Protein AF-A0A0R1VXW1-F1 (afdb_monomer)

Secondary structure (DSSP, 8-state):
-HHHHHHHHHHHTT--HHHHHHHTTPPTTHHHHTTTSPPPHHHHHHHHHHTT--HHHHHT-S------------TT---EETTEEPPHHHHHHHHHHHHHT-

Radius of gyration: 20.38 Å; Cα contacts (8 Å, |Δi|>4): 56; chains: 1; bounding box: 42×27×50 Å

Nearest PDB structures (foldseek):
  2awi-assembly1_F  TM=6.374E-01  e=1.628E+00  Enterococcus faecalis
  4ghj-assembly1_A  TM=6.847E-01  e=3.493E+00  Vibrio vulnificus CMCP6
  6dy2-assembly2_C  TM=3.359E-01  e=6.285E+00  Cavia porcellus

InterPro domains:
  IPR001387 Cro/C1-type, helix-turn-helix domain [PF01381] (6-58)
  IPR001387 Cro/C1-type, helix-turn-helix domain [PS50943] (6-58)
  IPR001387 Cro/C1-type, helix-turn-helix domain [SM00530] (5-58)
  IPR001387 Cro/C1-type, helix-turn-helix domain [cd00093] (4-58)
  IPR010982 Lambda repressor-like, DNA-binding domain superfamily [G3DSA:1.10.260.40] (1-62)
  IPR010982 Lambda repressor-like, DNA-binding domain superfamily [SSF47413] (2-63)

Solvent-accessible surface area (backbone atoms only — not comparable to full-atom values): 6404 Å² total; per-residue (Å²): 106,49,56,55,50,52,52,52,53,28,58,75,69,76,44,50,72,68,54,53,25,59,77,67,73,42,62,88,68,50,65,68,44,49,83,82,40,85,75,55,68,72,61,48,46,54,53,17,60,73,70,73,46,54,57,46,60,45,68,66,68,51,67,81,72,66,81,73,78,69,84,67,89,49,94,84,64,84,55,62,57,96,87,39,77,58,50,77,70,56,51,51,52,53,51,50,55,62,59,70,74,106

pLDDT: mean 80.72, std 14.68, range [42.78, 94.25]

Mean predicted aligned error: 13.87 Å

Foldseek 3Di:
DLLVLLVVLCVVVVHDPQVVCVVLVHPPCPSVCCVVDPDDPVSLVSSCVVSVHDSCSSVVNPDPPPPPVPPDPDVPDFDDDPNHGDDPVNVVVVVVVVVVVD

Structure (mmCIF, N/CA/C/O backbone):
data_AF-A0A0R1VXW1-F1
#
_entry.id   AF-A0A0R1VXW1-F1
#
loop_
_atom_site.group_PDB
_atom_site.id
_atom_site.type_symbol
_atom_site.label_atom_id
_atom_site.label_alt_id
_atom_site.label_comp_id
_atom_site.label_asym_id
_atom_site.label_entity_id
_atom_site.label_seq_id
_atom_site.pdbx_PDB_ins_code
_atom_site.Cartn_x
_atom_site.Cartn_y
_atom_site.Cartn_z
_atom_site.occupancy
_atom_site.B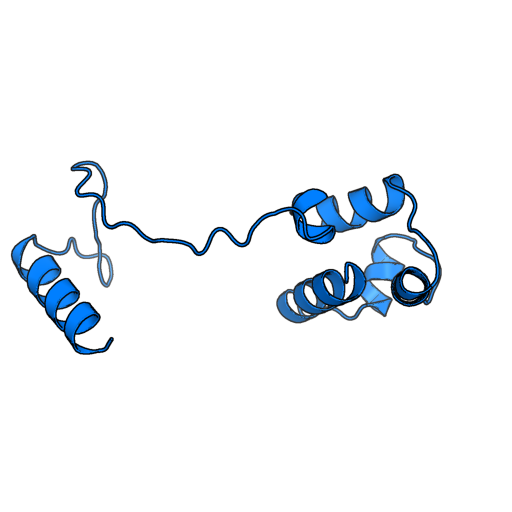_iso_or_equiv
_atom_site.auth_seq_id
_atom_site.auth_comp_id
_atom_site.auth_asym_id
_atom_site.auth_atom_id
_atom_site.pdbx_PDB_model_num
ATOM 1 N N . MET A 1 1 ? 2.400 9.329 -3.664 1.00 78.12 1 MET A N 1
ATOM 2 C CA . MET A 1 1 ? 2.374 8.832 -5.063 1.00 78.12 1 MET A CA 1
ATOM 3 C C . MET A 1 1 ? 2.098 7.327 -5.064 1.00 78.12 1 MET A C 1
ATOM 5 O O . MET A 1 1 ? 2.185 6.718 -4.004 1.00 78.12 1 MET A O 1
ATOM 9 N N . ILE A 1 2 ? 1.762 6.712 -6.210 1.00 88.69 2 ILE A N 1
ATOM 10 C CA . ILE A 1 2 ? 1.511 5.253 -6.297 1.00 88.69 2 ILE A CA 1
ATOM 11 C C . ILE A 1 2 ? 2.698 4.432 -5.762 1.00 88.69 2 ILE A C 1
ATOM 13 O O . ILE A 1 2 ? 2.513 3.467 -5.028 1.00 88.69 2 ILE A O 1
ATOM 17 N N . VAL A 1 3 ? 3.922 4.881 -6.055 1.00 91.00 3 VAL A N 1
ATOM 18 C CA . VAL A 1 3 ? 5.170 4.248 -5.608 1.00 91.00 3 VAL A CA 1
ATOM 19 C C . VAL A 1 3 ? 5.276 4.209 -4.083 1.00 91.00 3 VAL A C 1
ATOM 21 O O . VAL A 1 3 ? 5.718 3.204 -3.533 1.00 91.00 3 VAL A O 1
ATOM 24 N N . ASP A 1 4 ? 4.840 5.261 -3.389 1.00 90.19 4 ASP A N 1
ATOM 25 C CA . ASP A 1 4 ? 4.886 5.308 -1.923 1.00 90.19 4 ASP A CA 1
ATOM 26 C C . ASP A 1 4 ? 3.940 4.274 -1.307 1.00 90.19 4 ASP A C 1
ATOM 28 O O . ASP A 1 4 ? 4.340 3.539 -0.410 1.00 90.19 4 ASP A O 1
ATOM 32 N N . ARG A 1 5 ? 2.724 4.128 -1.854 1.00 90.81 5 ARG A N 1
ATOM 33 C CA . ARG A 1 5 ? 1.759 3.116 -1.388 1.00 90.81 5 ARG A CA 1
ATOM 34 C C . ARG A 1 5 ? 2.276 1.696 -1.599 1.00 90.81 5 ARG A C 1
ATOM 36 O O . ARG A 1 5 ? 2.139 0.852 -0.720 1.00 90.81 5 ARG A O 1
ATOM 43 N N . ILE A 1 6 ? 2.924 1.442 -2.735 1.00 92.25 6 ILE A N 1
ATOM 44 C CA . ILE A 1 6 ? 3.543 0.141 -3.013 1.00 92.25 6 ILE A CA 1
ATOM 45 C C . ILE A 1 6 ? 4.684 -0.139 -2.024 1.00 92.25 6 ILE A C 1
ATOM 47 O O . ILE A 1 6 ? 4.787 -1.251 -1.514 1.00 92.25 6 ILE A O 1
ATOM 51 N N . LYS A 1 7 ? 5.507 0.865 -1.690 1.00 92.19 7 LYS A N 1
ATOM 52 C CA . LYS A 1 7 ? 6.557 0.733 -0.663 1.00 92.19 7 LYS A CA 1
ATOM 53 C C . LYS A 1 7 ? 5.991 0.426 0.716 1.00 92.19 7 LYS A C 1
ATOM 55 O O . LYS A 1 7 ? 6.548 -0.410 1.422 1.00 92.19 7 LYS A O 1
ATOM 60 N N . GLU A 1 8 ? 4.896 1.072 1.102 1.00 92.44 8 GLU A N 1
ATOM 61 C CA . GLU A 1 8 ? 4.227 0.780 2.369 1.00 92.44 8 GLU A CA 1
ATOM 62 C C . GLU A 1 8 ? 3.668 -0.644 2.409 1.00 92.44 8 GLU A C 1
ATOM 64 O O . GLU A 1 8 ? 3.858 -1.341 3.405 1.00 92.44 8 GLU A O 1
ATOM 69 N N . LEU A 1 9 ? 3.022 -1.098 1.331 1.00 92.44 9 LEU A N 1
ATOM 70 C CA . LEU A 1 9 ? 2.516 -2.468 1.218 1.00 92.44 9 LEU A CA 1
ATOM 71 C C . LEU A 1 9 ? 3.649 -3.497 1.264 1.00 92.44 9 LEU A C 1
ATOM 73 O O . LEU A 1 9 ? 3.558 -4.461 2.021 1.00 92.44 9 LEU A O 1
ATOM 77 N N . ALA A 1 10 ? 4.741 -3.263 0.537 1.00 92.94 10 ALA A N 1
ATOM 78 C CA . ALA A 1 10 ? 5.917 -4.128 0.563 1.00 92.94 10 ALA A CA 1
ATOM 79 C C . ALA A 1 10 ? 6.516 -4.217 1.978 1.00 92.94 10 ALA A C 1
ATOM 81 O O . ALA A 1 10 ? 6.744 -5.311 2.491 1.00 92.94 10 ALA A O 1
ATOM 82 N N . LYS A 1 11 ? 6.657 -3.073 2.667 1.00 93.06 11 LYS A N 1
ATOM 83 C CA . LYS A 1 11 ? 7.143 -3.019 4.054 1.00 93.06 11 LYS A CA 1
ATOM 84 C C . LYS A 1 11 ? 6.231 -3.778 5.022 1.00 93.06 11 LYS A C 1
ATOM 86 O O . LYS A 1 11 ? 6.740 -4.479 5.890 1.00 93.06 11 LYS A O 1
ATOM 91 N N . LYS A 1 12 ? 4.906 -3.659 4.876 1.00 91.81 12 LYS A N 1
ATOM 92 C CA . LYS A 1 12 ? 3.922 -4.392 5.696 1.00 91.81 12 LYS A CA 1
ATOM 93 C C . LYS A 1 12 ? 3.981 -5.905 5.484 1.00 91.81 12 LYS A C 1
ATOM 95 O O . LYS A 1 12 ? 3.726 -6.645 6.422 1.00 91.81 12 LYS A O 1
ATOM 100 N N . ASN A 1 13 ? 4.326 -6.345 4.277 1.00 90.19 13 ASN A N 1
ATOM 101 C CA . ASN A 1 13 ? 4.451 -7.760 3.924 1.00 90.19 13 ASN A CA 1
ATOM 102 C C . ASN A 1 13 ? 5.886 -8.294 4.076 1.00 90.19 13 ASN A C 1
ATOM 104 O O . ASN A 1 13 ? 6.159 -9.416 3.673 1.00 90.19 13 ASN A O 1
ATOM 108 N N . HIS A 1 14 ? 6.807 -7.510 4.652 1.00 93.75 14 HIS A N 1
ATOM 109 C CA . HIS A 1 14 ? 8.215 -7.882 4.839 1.00 93.75 14 HIS A CA 1
ATOM 110 C C . HIS A 1 14 ? 8.955 -8.281 3.551 1.00 93.75 14 HIS A C 1
ATOM 112 O O . HIS A 1 14 ? 9.936 -9.021 3.602 1.00 93.75 14 HIS A O 1
ATOM 118 N N . ILE A 1 15 ? 8.532 -7.741 2.406 1.00 94.25 15 ILE A N 1
ATOM 119 C CA . ILE A 1 15 ? 9.188 -7.952 1.115 1.00 94.25 15 ILE A CA 1
ATOM 120 C C . ILE A 1 15 ? 9.850 -6.669 0.621 1.00 94.25 15 ILE A C 1
ATOM 122 O O . ILE A 1 15 ? 9.447 -5.546 0.934 1.00 94.25 15 ILE A O 1
ATOM 126 N N . THR A 1 16 ? 10.884 -6.834 -0.191 1.00 93.62 16 THR A N 1
ATOM 127 C CA . THR A 1 16 ? 11.528 -5.727 -0.894 1.00 93.62 16 THR A CA 1
ATOM 128 C C . THR A 1 16 ? 10.807 -5.424 -2.205 1.00 93.62 16 THR A C 1
ATOM 130 O O . THR A 1 16 ? 10.177 -6.288 -2.811 1.00 93.62 16 THR A O 1
ATOM 133 N N . ILE A 1 17 ? 10.952 -4.192 -2.701 1.00 92.75 17 ILE A N 1
ATOM 134 C CA . ILE A 1 17 ? 10.448 -3.816 -4.033 1.00 92.75 17 ILE A CA 1
ATOM 135 C C . ILE A 1 17 ? 11.065 -4.693 -5.128 1.00 92.75 17 ILE A C 1
ATOM 137 O O . ILE A 1 17 ? 10.383 -5.057 -6.075 1.00 92.75 17 ILE A O 1
ATOM 141 N N . TYR A 1 18 ? 12.334 -5.068 -4.976 1.00 92.31 18 TYR A N 1
ATOM 142 C CA . TYR A 1 18 ? 13.017 -5.945 -5.922 1.00 92.31 18 TYR A CA 1
ATOM 143 C C . TYR A 1 18 ? 12.400 -7.352 -5.960 1.00 92.31 18 TYR A C 1
ATOM 145 O O . TYR A 1 18 ? 12.178 -7.893 -7.039 1.00 92.31 18 TYR A O 1
ATOM 153 N N . GLN A 1 19 ? 12.075 -7.922 -4.794 1.00 92.06 19 GLN A N 1
ATOM 154 C CA . GLN A 1 19 ? 11.369 -9.206 -4.708 1.00 92.06 19 GLN A CA 1
ATOM 155 C C . GLN A 1 19 ? 9.980 -9.119 -5.339 1.00 92.06 19 GLN A C 1
ATOM 157 O O . GLN A 1 19 ? 9.646 -9.961 -6.161 1.00 92.06 19 GLN A O 1
ATOM 162 N N . LEU A 1 20 ? 9.222 -8.059 -5.043 1.00 94.06 20 LEU A N 1
ATOM 163 C CA . LEU A 1 20 ? 7.920 -7.815 -5.666 1.00 94.06 20 LEU A CA 1
ATOM 164 C C . LEU A 1 20 ? 8.020 -7.749 -7.200 1.00 94.06 20 LEU A C 1
ATOM 166 O O . LEU A 1 20 ? 7.207 -8.342 -7.904 1.00 94.06 20 LEU A O 1
ATOM 170 N N . GLU A 1 21 ? 9.018 -7.038 -7.735 1.00 93.00 21 GLU A N 1
ATOM 171 C CA . GLU A 1 21 ? 9.250 -6.975 -9.182 1.00 93.00 21 GLU A CA 1
ATOM 172 C C . GLU A 1 21 ? 9.577 -8.357 -9.758 1.00 93.00 21 GLU A C 1
ATOM 174 O O . GLU A 1 21 ? 9.015 -8.733 -10.785 1.00 93.00 21 GLU A O 1
ATOM 179 N N . SER A 1 22 ? 10.424 -9.127 -9.074 1.00 92.44 22 SER A N 1
ATOM 180 C CA . SER A 1 22 ? 10.793 -10.482 -9.486 1.00 92.44 22 SER A CA 1
ATOM 181 C C . SER A 1 22 ? 9.597 -11.438 -9.482 1.00 92.44 22 SER A C 1
ATOM 183 O O . SER A 1 22 ? 9.401 -12.170 -10.448 1.00 92.44 22 SER A O 1
ATOM 185 N N . GLU A 1 23 ? 8.777 -11.423 -8.431 1.00 91.31 23 GLU A N 1
ATOM 186 C CA . GLU A 1 23 ? 7.603 -12.297 -8.306 1.00 91.31 23 GLU A CA 1
ATOM 187 C C . GLU A 1 23 ? 6.526 -11.967 -9.347 1.00 91.31 23 GLU A C 1
ATOM 189 O O . GLU A 1 23 ? 5.873 -12.859 -9.888 1.00 91.31 23 GLU A O 1
ATOM 194 N N . LEU A 1 24 ? 6.385 -10.689 -9.704 1.00 92.31 24 LEU A N 1
ATOM 195 C CA . LEU A 1 24 ? 5.414 -10.231 -10.699 1.00 92.31 24 LEU A CA 1
ATOM 196 C C . LEU A 1 24 ? 5.935 -10.255 -12.142 1.00 92.31 24 LEU A C 1
ATOM 198 O O . LEU A 1 24 ? 5.218 -9.824 -13.056 1.00 92.31 24 LEU A O 1
ATOM 202 N N . ASN A 1 25 ? 7.157 -10.759 -12.364 1.00 91.62 25 ASN A N 1
ATOM 203 C CA . ASN A 1 25 ? 7.861 -10.704 -13.649 1.00 91.62 25 ASN A CA 1
ATOM 204 C C . ASN A 1 25 ? 7.866 -9.284 -14.248 1.00 91.62 25 ASN A C 1
ATOM 206 O O . ASN A 1 25 ? 7.643 -9.069 -15.444 1.00 91.62 25 ASN A O 1
ATOM 210 N N . LEU A 1 26 ? 8.071 -8.286 -13.391 1.00 88.75 26 LEU A N 1
ATOM 211 C CA . LEU A 1 26 ? 8.297 -6.905 -13.782 1.00 88.75 26 LEU A CA 1
ATOM 212 C C . LEU A 1 26 ? 9.800 -6.696 -13.973 1.00 88.75 26 LEU A C 1
ATOM 214 O O . LEU A 1 26 ? 10.622 -7.238 -13.239 1.00 88.75 26 LEU A O 1
ATOM 218 N N . GLY A 1 27 ? 10.171 -5.887 -14.967 1.00 87.50 27 GLY A N 1
ATOM 219 C CA . GLY A 1 27 ? 11.573 -5.526 -15.161 1.00 87.50 27 GLY A CA 1
ATOM 220 C C . GLY A 1 27 ? 12.131 -4.824 -13.922 1.00 87.50 27 GLY A C 1
ATOM 221 O O . GLY A 1 27 ? 11.407 -4.093 -13.241 1.00 87.50 27 GLY A O 1
ATOM 222 N N . HIS A 1 28 ? 13.418 -5.003 -13.648 1.00 87.06 28 HIS A N 1
ATOM 223 C CA . HIS A 1 28 ? 14.065 -4.344 -12.518 1.00 87.06 28 HIS A CA 1
ATOM 224 C C . HIS A 1 28 ? 13.879 -2.825 -12.568 1.00 87.06 28 HIS A C 1
ATOM 226 O O . HIS A 1 28 ? 14.003 -2.200 -13.626 1.00 87.06 28 HIS A O 1
ATOM 232 N N . ASN A 1 29 ? 13.611 -2.224 -11.410 1.00 88.12 29 ASN A N 1
ATOM 233 C CA . ASN A 1 29 ? 13.431 -0.784 -11.244 1.00 88.12 29 ASN A CA 1
ATOM 234 C C . ASN A 1 29 ? 12.202 -0.216 -11.989 1.00 88.12 29 ASN A C 1
ATOM 236 O O . ASN A 1 29 ? 12.101 0.999 -12.189 1.00 88.12 29 ASN A O 1
ATOM 240 N N . THR A 1 30 ? 11.262 -1.066 -12.419 1.00 90.31 30 THR A N 1
ATOM 241 C CA . THR A 1 30 ? 10.014 -0.647 -13.074 1.00 90.31 30 THR A CA 1
ATOM 242 C C . THR A 1 30 ? 9.176 0.222 -12.143 1.00 90.31 30 THR A C 1
ATOM 244 O O . THR A 1 30 ? 8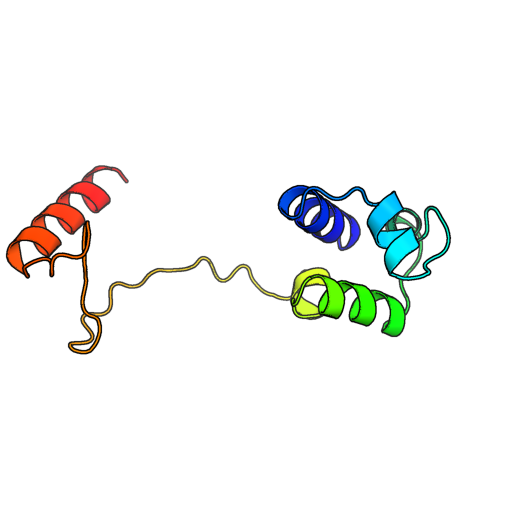.696 1.273 -12.563 1.00 90.31 30 THR A O 1
ATOM 247 N N . ILE A 1 31 ? 9.035 -0.168 -10.876 1.00 90.88 31 ILE A N 1
ATOM 248 C CA . ILE A 1 31 ? 8.175 0.528 -9.912 1.00 90.88 31 ILE A CA 1
ATOM 249 C C . ILE A 1 31 ? 8.733 1.924 -9.607 1.00 90.88 31 ILE A C 1
ATOM 251 O O . ILE A 1 31 ? 7.988 2.900 -9.582 1.00 90.88 31 ILE A O 1
ATOM 255 N N . TYR A 1 32 ? 10.051 2.070 -9.459 1.00 90.62 32 TYR A N 1
ATOM 256 C CA . TYR A 1 32 ? 10.679 3.380 -9.244 1.00 90.62 32 TYR A CA 1
ATOM 257 C C . TYR A 1 32 ? 10.563 4.310 -10.456 1.00 90.62 32 TYR A C 1
ATOM 259 O O . TYR A 1 32 ? 10.453 5.528 -10.292 1.00 90.62 32 TYR A O 1
ATOM 267 N N . GLN A 1 33 ? 10.543 3.760 -11.676 1.00 90.25 33 GLN A N 1
ATOM 268 C CA . GLN A 1 33 ? 10.306 4.553 -12.883 1.00 90.25 33 GLN A CA 1
ATOM 269 C C . GLN A 1 33 ? 8.904 5.165 -12.915 1.00 90.25 33 GLN A C 1
ATOM 271 O O . GLN A 1 33 ? 8.712 6.164 -13.610 1.00 90.25 33 GLN A O 1
ATOM 276 N N . TRP A 1 34 ? 7.948 4.647 -12.139 1.00 90.75 34 TRP A N 1
ATOM 277 C CA . TRP A 1 34 ? 6.586 5.184 -12.101 1.00 90.75 34 TRP A CA 1
ATOM 278 C C . TRP A 1 34 ? 6.469 6.560 -11.436 1.00 90.75 34 TRP A C 1
ATOM 280 O O . TRP A 1 34 ? 5.439 7.215 -11.551 1.00 90.75 34 TRP A O 1
ATOM 290 N N . ASN A 1 35 ? 7.544 7.046 -10.807 1.00 84.94 35 ASN A N 1
ATOM 291 C CA . ASN A 1 35 ? 7.648 8.448 -10.392 1.00 84.94 35 ASN A CA 1
ATOM 292 C C . ASN A 1 35 ? 7.863 9.408 -11.573 1.00 84.94 35 ASN A C 1
ATOM 294 O O . ASN A 1 35 ? 7.594 10.598 -11.448 1.00 84.94 35 ASN A O 1
ATOM 298 N N . LYS A 1 36 ? 8.384 8.910 -12.701 1.00 85.88 36 LYS A N 1
ATOM 299 C CA . LYS A 1 36 ? 8.698 9.705 -13.902 1.00 85.88 36 LYS A CA 1
ATOM 300 C C . LYS A 1 36 ? 7.844 9.328 -15.111 1.00 85.88 36 LYS A C 1
ATOM 302 O O . LYS A 1 36 ? 7.738 10.110 -16.048 1.00 85.88 36 LYS A O 1
ATOM 307 N N . ARG A 1 37 ? 7.294 8.114 -15.131 1.00 87.00 37 ARG A N 1
ATOM 308 C CA . ARG A 1 37 ? 6.538 7.540 -16.249 1.00 87.00 37 ARG A CA 1
ATOM 309 C C . ARG A 1 37 ? 5.218 6.984 -15.753 1.00 87.00 37 ARG A C 1
ATOM 311 O O . ARG A 1 37 ? 5.137 6.473 -14.645 1.00 87.00 37 ARG A O 1
ATOM 318 N N . GLN A 1 38 ? 4.193 7.035 -16.588 1.00 85.94 38 GLN A N 1
ATOM 319 C CA . GLN A 1 38 ? 2.894 6.509 -16.200 1.00 85.94 38 GLN A CA 1
ATOM 320 C C . GLN A 1 38 ? 2.883 4.975 -16.307 1.00 85.94 38 GLN A C 1
ATOM 322 O O . GLN A 1 38 ? 3.294 4.437 -17.341 1.00 85.94 38 GLN A O 1
ATOM 327 N N . PRO A 1 39 ? 2.455 4.248 -15.260 1.00 88.12 39 PRO A N 1
ATOM 328 C CA . PRO A 1 39 ? 2.311 2.803 -15.339 1.00 88.12 39 PRO A CA 1
ATOM 329 C C . PRO A 1 39 ? 1.193 2.400 -16.298 1.00 88.12 39 PRO A C 1
ATOM 331 O O . PRO A 1 39 ? 0.202 3.109 -16.459 1.00 88.12 39 PRO A O 1
ATOM 334 N N . SER A 1 40 ? 1.318 1.213 -16.888 1.00 90.25 40 SER A N 1
ATOM 335 C CA . SER A 1 40 ? 0.210 0.584 -17.607 1.00 90.25 40 SER A CA 1
ATOM 336 C C . SER A 1 40 ? -0.787 -0.017 -16.616 1.00 90.25 40 SER A C 1
ATOM 338 O O . SER A 1 40 ? -0.357 -0.653 -15.652 1.00 90.25 40 SER A O 1
ATOM 340 N N . ILE A 1 41 ? -2.091 0.099 -16.899 1.00 89.62 41 ILE A N 1
ATOM 341 C CA . ILE A 1 41 ? -3.177 -0.464 -16.068 1.00 89.62 41 ILE A CA 1
ATOM 342 C C . ILE A 1 41 ? -2.885 -1.919 -15.676 1.00 89.62 41 ILE A C 1
ATOM 344 O O . ILE A 1 41 ? -2.840 -2.222 -14.492 1.00 89.62 41 ILE A O 1
ATOM 348 N N . SER A 1 42 ? -2.516 -2.765 -16.644 1.00 91.31 42 SER A N 1
ATOM 349 C CA . SER A 1 42 ? -2.228 -4.188 -16.406 1.00 91.31 42 SER A CA 1
ATOM 350 C C . SER A 1 42 ? -1.132 -4.442 -15.358 1.00 91.31 42 SER A C 1
ATOM 352 O O . SER A 1 42 ? -1.174 -5.432 -14.634 1.00 91.31 42 SER A O 1
ATOM 354 N N . ARG A 1 43 ? -0.137 -3.550 -15.236 1.00 91.75 43 ARG A N 1
ATOM 355 C CA . ARG A 1 43 ? 0.910 -3.698 -14.209 1.00 91.75 43 ARG A CA 1
ATOM 356 C C . ARG A 1 43 ? 0.416 -3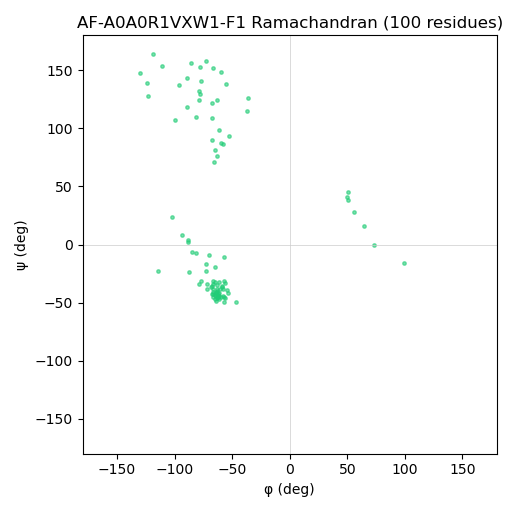.250 -12.838 1.00 91.75 43 ARG A C 1
ATOM 358 O O . ARG A 1 43 ? 0.837 -3.816 -11.837 1.00 91.75 43 ARG A O 1
ATOM 365 N N . VAL A 1 44 ? -0.442 -2.233 -12.797 1.00 92.25 44 VAL A N 1
ATOM 366 C CA . VAL A 1 44 ? -1.060 -1.771 -11.550 1.00 92.25 44 VAL A CA 1
ATOM 367 C C . VAL A 1 44 ? -2.022 -2.830 -11.017 1.00 92.25 44 VAL A C 1
ATOM 369 O O . VAL A 1 44 ? -1.975 -3.116 -9.827 1.00 92.25 44 VAL A O 1
ATOM 372 N N . GLU A 1 45 ? -2.818 -3.451 -11.889 1.00 93.44 45 GLU A N 1
ATOM 373 C CA . GLU A 1 45 ? -3.715 -4.564 -11.548 1.00 93.44 45 GLU A CA 1
ATOM 374 C C . GLU A 1 45 ? -2.948 -5.734 -10.935 1.00 93.44 45 GLU A C 1
ATOM 376 O O . GLU A 1 45 ? -3.259 -6.128 -9.821 1.00 93.44 45 GLU A O 1
ATOM 381 N N . LYS A 1 46 ? -1.851 -6.187 -11.558 1.00 94.12 46 LYS A N 1
ATOM 382 C CA . LYS A 1 46 ? -1.012 -7.261 -10.992 1.00 94.12 46 LYS A CA 1
ATOM 383 C C . LYS A 1 46 ? -0.544 -6.988 -9.562 1.00 94.12 46 LYS A C 1
ATOM 385 O O . LYS A 1 46 ? -0.518 -7.893 -8.737 1.00 94.12 46 LYS A O 1
ATOM 390 N N . ILE A 1 47 ? -0.140 -5.751 -9.271 1.00 93.5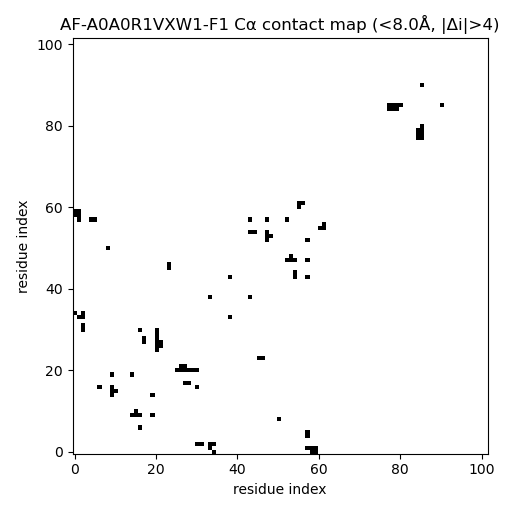6 47 ILE A N 1
ATOM 391 C CA . ILE A 1 47 ? 0.293 -5.365 -7.922 1.00 93.56 47 ILE A CA 1
ATOM 392 C C . ILE A 1 47 ? -0.906 -5.303 -6.969 1.00 93.56 47 ILE A C 1
ATOM 394 O O . ILE A 1 47 ? -0.787 -5.687 -5.807 1.00 93.56 47 ILE A O 1
ATOM 398 N N . ALA A 1 48 ? -2.051 -4.815 -7.448 1.00 93.62 48 ALA A N 1
ATOM 399 C CA . ALA A 1 48 ? -3.283 -4.751 -6.676 1.00 93.62 48 ALA A CA 1
ATOM 400 C C . ALA A 1 48 ? -3.743 -6.161 -6.271 1.00 93.62 48 ALA A C 1
ATOM 402 O O . ALA A 1 48 ? -3.971 -6.403 -5.088 1.00 93.62 48 ALA A O 1
ATOM 403 N N . ASP A 1 49 ? -3.750 -7.096 -7.221 1.00 94.00 49 ASP A N 1
ATOM 404 C CA . ASP A 1 49 ? -4.098 -8.502 -7.012 1.00 94.00 49 ASP A CA 1
ATOM 405 C C . ASP A 1 49 ? -3.123 -9.186 -6.049 1.00 94.00 49 ASP A C 1
ATOM 407 O O . ASP A 1 49 ? -3.545 -9.868 -5.118 1.00 94.00 49 ASP A O 1
ATOM 411 N N . TYR A 1 50 ? -1.818 -8.945 -6.212 1.00 94.12 50 TYR A N 1
ATOM 412 C CA . TYR A 1 50 ? -0.784 -9.505 -5.339 1.00 94.12 50 TYR A CA 1
ATOM 413 C C . TYR A 1 50 ? -0.974 -9.116 -3.870 1.00 94.12 50 TYR A C 1
ATOM 415 O O . TYR A 1 50 ? -0.866 -9.952 -2.978 1.00 94.12 50 TYR A O 1
ATOM 423 N N . PHE A 1 51 ? -1.281 -7.843 -3.609 1.00 92.62 51 PHE A N 1
ATOM 424 C CA . PHE A 1 51 ? -1.531 -7.354 -2.252 1.00 92.62 51 PHE A CA 1
ATOM 425 C C . PHE A 1 51 ? -2.995 -7.481 -1.817 1.00 92.62 51 PHE A C 1
ATOM 427 O O . PHE A 1 51 ? -3.331 -7.053 -0.711 1.00 92.62 51 PHE A O 1
ATOM 434 N N . ASN A 1 52 ? -3.861 -8.045 -2.664 1.00 92.44 52 ASN A N 1
ATOM 435 C CA . ASN A 1 52 ? -5.302 -8.148 -2.456 1.00 92.44 52 ASN A CA 1
ATOM 436 C C . ASN A 1 52 ? -5.954 -6.800 -2.072 1.00 92.44 52 ASN A C 1
ATOM 438 O O . ASN A 1 52 ? -6.749 -6.699 -1.134 1.00 92.44 52 ASN A O 1
AT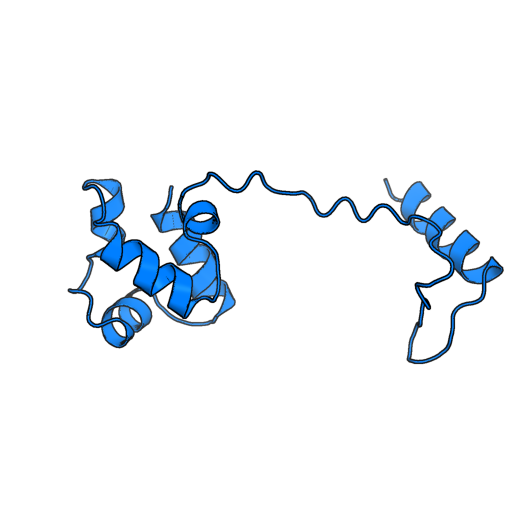OM 442 N N . VAL A 1 53 ? -5.576 -5.736 -2.784 1.00 91.31 53 VAL A N 1
ATOM 443 C CA . VAL A 1 53 ? -6.106 -4.371 -2.640 1.00 91.31 53 VAL A CA 1
ATOM 444 C C . VAL A 1 53 ? -6.757 -3.916 -3.944 1.00 91.31 53 VAL A C 1
ATOM 446 O O . VAL A 1 53 ? -6.510 -4.477 -5.002 1.00 91.31 53 VAL A O 1
ATOM 449 N N . SER A 1 54 ? -7.573 -2.861 -3.908 1.00 90.69 54 SER A N 1
ATOM 450 C CA . SER A 1 54 ? -8.120 -2.286 -5.141 1.00 90.69 54 SER A CA 1
ATOM 451 C C . SER A 1 54 ? -7.094 -1.420 -5.880 1.00 90.69 54 SER A C 1
ATOM 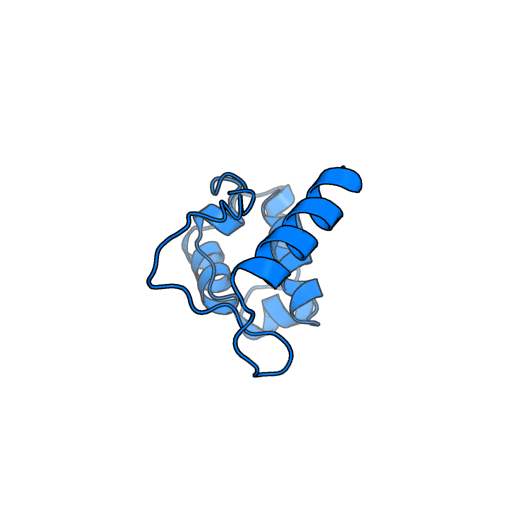453 O O . SER A 1 54 ? -6.228 -0.780 -5.278 1.00 90.69 54 SER A O 1
ATOM 455 N N . VAL A 1 55 ? -7.237 -1.306 -7.201 1.00 90.56 55 VAL A N 1
ATOM 456 C CA . VAL A 1 55 ? -6.442 -0.364 -8.009 1.00 90.56 55 VAL A CA 1
ATOM 457 C C . VAL A 1 55 ? -6.626 1.081 -7.515 1.00 90.56 55 VAL A C 1
ATOM 459 O O . VAL A 1 55 ? -5.655 1.831 -7.412 1.00 90.56 55 VAL A O 1
ATOM 462 N N . ASP A 1 56 ? -7.837 1.465 -7.101 1.00 88.00 56 ASP A N 1
ATOM 463 C CA . ASP A 1 56 ? -8.105 2.771 -6.480 1.00 88.00 56 ASP A CA 1
ATOM 464 C C . ASP A 1 56 ? -7.344 2.992 -5.167 1.00 88.00 56 ASP A C 1
ATOM 466 O O . ASP A 1 56 ? -6.944 4.124 -4.860 1.00 88.00 56 ASP A O 1
ATOM 470 N N . TYR A 1 57 ? -7.097 1.922 -4.403 1.00 88.56 57 TYR A N 1
ATOM 471 C CA . TYR A 1 57 ? -6.230 1.977 -3.232 1.00 88.56 57 TYR A CA 1
ATOM 472 C C . TYR A 1 57 ? -4.775 2.232 -3.621 1.00 88.56 57 TYR A C 1
ATOM 474 O O . TYR A 1 57 ? -4.101 2.982 -2.929 1.00 88.56 57 TYR A O 1
ATOM 482 N N . LEU A 1 58 ? -4.264 1.716 -4.734 1.00 88.50 58 LEU A N 1
ATOM 483 C CA . LEU A 1 58 ? -2.911 2.073 -5.180 1.00 88.50 58 LEU A CA 1
ATOM 484 C C . LEU A 1 58 ? -2.838 3.511 -5.723 1.00 88.50 58 LEU A C 1
ATOM 486 O O . LEU A 1 58 ? -1.839 4.204 -5.528 1.00 88.50 58 LEU A O 1
ATOM 490 N N . LEU A 1 59 ? -3.907 3.988 -6.362 1.00 85.88 59 LEU A N 1
ATOM 491 C CA . LEU A 1 59 ? -3.918 5.259 -7.095 1.00 85.88 59 LEU A CA 1
ATOM 492 C C . LEU A 1 59 ? -4.104 6.523 -6.256 1.00 85.88 59 LEU A C 1
ATOM 494 O O . LEU A 1 59 ? -4.020 7.617 -6.807 1.00 85.88 59 LEU A O 1
ATOM 498 N N . GLY A 1 60 ? -4.383 6.432 -4.960 1.00 78.94 60 GLY A N 1
ATOM 499 C CA . GLY A 1 60 ? -4.731 7.635 -4.190 1.00 78.94 60 GLY A CA 1
ATOM 500 C C . GLY A 1 60 ? -6.225 7.837 -3.982 1.00 78.94 60 GLY A C 1
ATOM 501 O O . GLY A 1 60 ? -6.601 8.636 -3.135 1.00 78.94 60 GLY A O 1
ATOM 502 N N . ARG A 1 61 ? -7.065 7.138 -4.754 1.00 74.12 61 ARG A N 1
ATOM 503 C CA . ARG A 1 61 ? -8.481 7.484 -4.962 1.00 74.12 61 ARG A CA 1
ATOM 504 C C . ARG A 1 61 ? -9.420 6.902 -3.928 1.00 74.12 61 ARG A C 1
ATOM 506 O O . ARG A 1 61 ? -10.478 7.475 -3.678 1.00 74.12 61 ARG A O 1
ATOM 513 N N . ALA A 1 62 ? -9.016 5.812 -3.283 1.00 61.59 62 ALA A N 1
ATOM 514 C CA . ALA A 1 62 ? -9.588 5.474 -1.998 1.00 61.59 62 ALA A CA 1
ATOM 515 C C . ALA A 1 62 ? -9.249 6.631 -1.049 1.00 61.59 62 ALA A C 1
ATOM 517 O O . ALA A 1 62 ? -8.128 6.713 -0.537 1.00 61.59 62 ALA A O 1
ATOM 518 N N . SER A 1 63 ? -10.220 7.538 -0.862 1.00 51.53 63 SER A N 1
ATOM 519 C CA . SER A 1 63 ? -10.347 8.330 0.357 1.00 51.53 63 SER A CA 1
ATOM 520 C C . SER A 1 63 ? -9.941 7.396 1.480 1.00 51.53 63 SER A C 1
ATOM 522 O O . SER A 1 63 ? -10.440 6.267 1.552 1.00 51.53 63 SER A O 1
ATOM 524 N N . GLU A 1 64 ? -8.986 7.826 2.300 1.00 54.28 64 GLU A N 1
ATOM 525 C CA . GLU A 1 64 ? -8.808 7.232 3.607 1.00 54.28 64 GLU A CA 1
ATOM 526 C C . GLU A 1 64 ? -10.188 7.296 4.257 1.00 54.28 64 GLU A C 1
ATOM 528 O O . GLU A 1 64 ? -10.576 8.303 4.853 1.00 54.28 64 GLU A O 1
ATOM 533 N N . LYS A 1 65 ? -10.973 6.224 4.116 1.00 50.72 65 LYS A N 1
ATOM 534 C CA . LYS A 1 65 ? -11.960 5.874 5.106 1.00 50.72 65 LYS A CA 1
ATOM 535 C C . LYS A 1 65 ? -11.089 5.673 6.326 1.00 50.72 65 LYS A C 1
ATOM 537 O O . LYS A 1 65 ? -10.623 4.569 6.592 1.00 50.72 65 LYS A O 1
ATOM 542 N N . LYS A 1 66 ? -10.835 6.771 7.054 1.00 45.34 66 LYS A N 1
ATOM 543 C CA . LYS A 1 66 ? -10.690 6.718 8.496 1.00 45.34 66 LYS A CA 1
ATOM 544 C C . LYS A 1 66 ? -11.728 5.688 8.882 1.00 45.34 66 LYS A C 1
ATOM 546 O O . LYS A 1 66 ? -12.908 5.894 8.576 1.00 45.34 66 LYS A O 1
ATOM 551 N N . LEU A 1 67 ? -11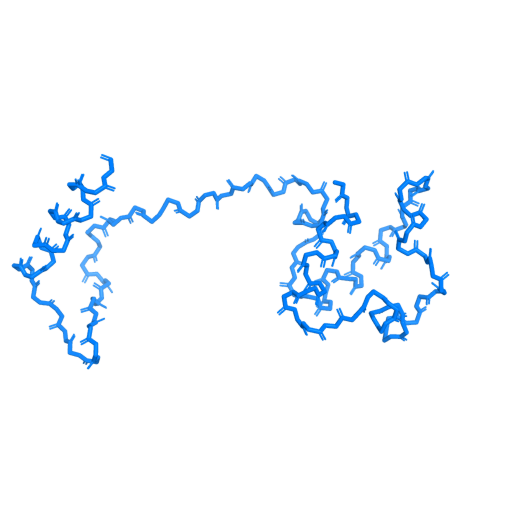.287 4.552 9.415 1.00 50.19 67 LEU A N 1
ATOM 552 C CA . LEU A 1 67 ? -12.184 3.692 10.155 1.00 50.19 67 LEU A CA 1
ATOM 553 C C . LEU A 1 67 ? -12.713 4.590 11.271 1.00 50.19 67 LEU A C 1
ATOM 555 O O . LEU A 1 67 ? -12.141 4.689 12.350 1.00 50.19 67 LEU A O 1
ATOM 559 N N . GLN A 1 68 ? -13.776 5.331 10.976 1.00 42.78 68 GLN A N 1
ATOM 560 C CA . GLN A 1 68 ? -14.695 5.782 11.978 1.00 42.78 68 GLN A CA 1
ATOM 561 C C . GLN A 1 68 ? -15.334 4.478 12.409 1.00 42.78 68 GLN A C 1
ATOM 563 O O . GLN A 1 68 ? -16.271 3.982 11.786 1.00 42.78 68 GLN A O 1
ATOM 568 N N . VAL A 1 69 ? -14.723 3.854 13.414 1.00 54.09 69 VAL A N 1
ATOM 569 C CA . VAL A 1 69 ? -15.410 2.863 14.221 1.00 54.09 69 VAL A CA 1
ATOM 570 C C . VAL A 1 69 ? -16.499 3.655 14.932 1.00 54.09 69 VAL A C 1
ATOM 572 O O . VAL A 1 69 ? -16.329 4.137 16.048 1.00 54.09 69 VAL A O 1
ATOM 575 N N . GLU A 1 70 ? -17.606 3.892 14.235 1.00 47.72 70 GLU A N 1
ATOM 576 C CA . GLU A 1 70 ? -18.841 4.246 14.898 1.00 47.72 70 GLU A CA 1
ATOM 577 C C . GLU A 1 70 ? -19.244 2.987 15.656 1.00 47.72 70 GLU A C 1
ATOM 579 O O . GLU A 1 70 ? -19.632 1.983 15.058 1.00 47.72 70 GLU A O 1
ATOM 584 N N . LEU A 1 71 ? -19.124 3.026 16.983 1.00 51.03 71 LEU A N 1
ATOM 585 C CA . LEU A 1 71 ? -19.785 2.072 17.865 1.00 51.03 71 LEU A CA 1
ATOM 586 C C . LEU A 1 71 ? -21.297 2.302 17.743 1.00 51.03 71 LEU A C 1
ATOM 588 O O . LEU A 1 71 ? -21.936 2.851 18.639 1.00 51.03 71 LEU A O 1
ATOM 592 N N . LYS A 1 72 ? -21.881 1.938 16.599 1.00 52.72 72 LYS A N 1
ATOM 593 C CA . LYS A 1 72 ? -23.326 1.825 16.481 1.00 52.72 72 LYS A CA 1
ATOM 594 C C . LYS A 1 72 ? -23.712 0.656 17.365 1.00 52.72 72 LYS A C 1
ATOM 596 O O . LYS A 1 72 ? -23.206 -0.451 17.178 1.00 52.72 72 LYS A O 1
ATOM 601 N N . GLN A 1 73 ? -24.576 0.926 18.337 1.00 53.12 73 GLN A N 1
ATOM 602 C CA . GLN A 1 73 ? -25.263 -0.094 19.118 1.00 53.12 73 GLN A CA 1
ATOM 603 C C . GLN A 1 73 ? -26.158 -0.889 18.160 1.00 53.12 73 GLN A C 1
ATOM 605 O O . GLN A 1 73 ? -27.350 -0.642 18.052 1.00 53.12 73 GLN A O 1
ATOM 610 N N . ASN A 1 74 ? -25.564 -1.778 17.375 1.00 51.56 74 ASN A N 1
ATOM 611 C CA . ASN A 1 74 ? -26.299 -2.814 16.683 1.00 51.56 74 ASN A CA 1
ATOM 612 C C . ASN A 1 74 ? -26.328 -3.990 17.650 1.00 51.56 74 ASN A C 1
ATOM 614 O O . ASN A 1 74 ? -25.270 -4.520 17.991 1.00 51.56 74 ASN A O 1
ATOM 618 N N . ASP A 1 75 ? -27.519 -4.408 18.073 1.00 54.00 75 ASP A N 1
ATOM 619 C CA . ASP A 1 75 ? -27.707 -5.548 18.981 1.00 54.00 75 ASP A CA 1
ATOM 620 C C . ASP A 1 75 ? -27.097 -6.868 18.449 1.00 54.00 75 ASP A C 1
ATOM 622 O O . ASP A 1 75 ? -26.937 -7.825 19.202 1.00 54.00 75 ASP A O 1
ATOM 626 N N . ASN A 1 76 ? -26.679 -6.909 17.176 1.00 52.06 76 ASN A N 1
ATOM 627 C CA . ASN A 1 76 ? -26.009 -8.047 16.540 1.00 52.06 76 ASN A CA 1
ATOM 628 C C . ASN A 1 76 ? -24.482 -8.122 16.736 1.00 52.06 76 ASN A C 1
ATOM 630 O O . ASN A 1 76 ? -23.880 -9.108 16.312 1.00 52.06 76 ASN A O 1
ATOM 634 N N . VAL A 1 77 ? -23.825 -7.127 17.345 1.00 60.28 77 VAL A N 1
ATOM 635 C CA . VAL A 1 77 ? -22.367 -7.168 17.572 1.00 60.28 77 VAL A CA 1
ATOM 636 C C . VAL A 1 77 ? -22.075 -7.598 19.007 1.00 60.28 77 VAL A C 1
ATOM 638 O O . VAL A 1 77 ? -22.265 -6.840 19.958 1.00 60.28 77 VAL A O 1
ATOM 641 N N . ILE A 1 78 ? -21.589 -8.830 19.170 1.00 61.03 78 ILE A N 1
ATOM 642 C CA . ILE A 1 78 ? -21.136 -9.342 20.466 1.00 61.03 78 ILE A CA 1
ATOM 643 C C . ILE A 1 78 ? -19.714 -8.838 20.706 1.00 61.03 78 ILE A C 1
ATOM 645 O O . ILE A 1 78 ? -18.767 -9.289 20.067 1.00 61.03 78 ILE A O 1
ATOM 649 N N . PHE A 1 79 ? -19.559 -7.924 21.659 1.00 69.44 79 PHE A N 1
ATOM 650 C CA . PHE A 1 79 ? -18.244 -7.496 22.118 1.00 69.44 79 PHE A CA 1
ATOM 651 C C . PHE A 1 79 ? -17.667 -8.535 23.083 1.00 69.44 79 PHE A C 1
ATOM 653 O O . PHE A 1 79 ? -18.293 -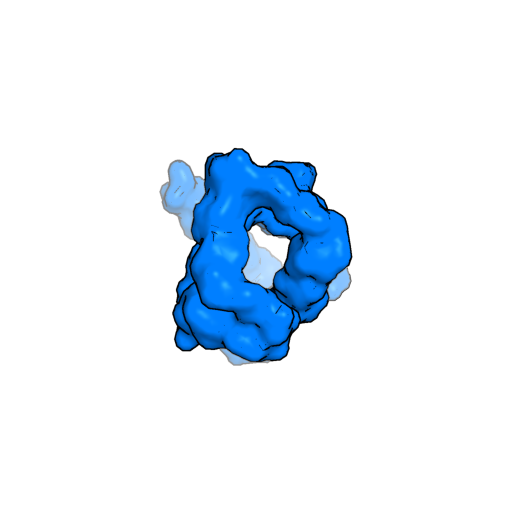8.875 24.091 1.00 69.44 79 PHE A O 1
ATOM 660 N N . THR A 1 80 ? -16.472 -9.038 22.778 1.00 77.38 80 THR A N 1
ATOM 661 C CA . THR A 1 80 ? -15.741 -9.984 23.629 1.00 77.38 80 THR A CA 1
ATOM 662 C C . THR A 1 80 ? -14.357 -9.453 23.981 1.00 77.38 80 THR A C 1
ATOM 664 O O . THR A 1 80 ? -13.663 -8.942 23.105 1.00 77.38 80 THR A O 1
ATOM 667 N N . TYR A 1 81 ? -13.934 -9.630 25.230 1.00 76.00 81 TYR A N 1
ATOM 668 C CA . TYR A 1 81 ? -12.567 -9.391 25.692 1.00 76.00 81 TYR A CA 1
ATOM 669 C C . TYR A 1 81 ? -12.047 -10.686 26.308 1.00 76.00 81 TYR A C 1
ATOM 671 O O . TYR A 1 81 ? -12.746 -11.305 27.109 1.00 76.00 81 TYR A O 1
ATOM 679 N N . GLU A 1 82 ? -10.876 -11.145 25.862 1.00 76.12 82 GLU A N 1
ATOM 680 C CA . GLU A 1 82 ? -10.307 -12.448 26.254 1.00 76.12 82 GLU A CA 1
ATOM 681 C C . GLU A 1 82 ? -11.294 -13.623 26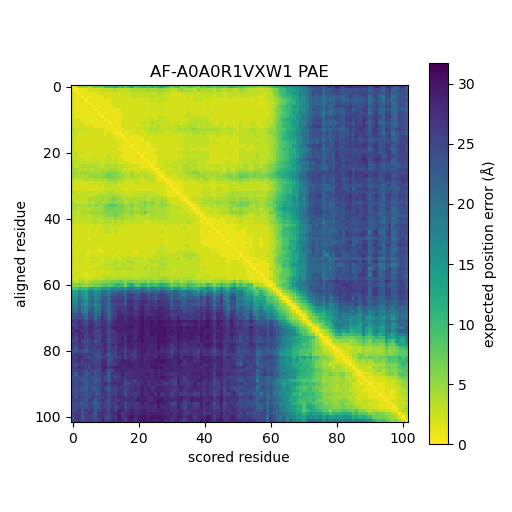.090 1.00 76.12 82 GLU A C 1
ATOM 683 O O . GLU A 1 82 ? -11.395 -14.517 26.927 1.00 76.12 82 GLU A O 1
ATOM 688 N N . GLY A 1 83 ? -12.098 -13.593 25.021 1.00 73.38 83 GLY A N 1
ATOM 689 C CA . GLY A 1 83 ? -13.106 -14.622 24.740 1.00 73.38 83 GLY A CA 1
ATOM 690 C C . GLY A 1 83 ? -14.351 -14.580 25.638 1.00 73.38 83 GLY A C 1
ATOM 691 O O . GLY A 1 83 ? -15.275 -15.363 25.426 1.00 73.38 83 GLY A O 1
ATOM 692 N N . LYS A 1 84 ? -14.438 -13.654 26.601 1.00 77.94 84 LYS A N 1
ATOM 693 C CA . LYS A 1 84 ? -15.627 -13.449 27.442 1.00 77.94 84 LYS A CA 1
ATOM 694 C C . LYS A 1 84 ? -16.493 -12.331 26.879 1.00 77.94 84 LYS A C 1
ATOM 696 O O . LYS A 1 84 ? -15.982 -11.286 26.483 1.00 77.94 84 LYS A O 1
ATOM 701 N N . LYS A 1 85 ? -17.814 -12.534 26.864 1.00 77.25 85 LYS A N 1
ATOM 702 C CA . LYS A 1 85 ? -18.774 -11.485 26.489 1.00 77.25 85 LYS A CA 1
ATOM 703 C C . LYS A 1 85 ? -18.683 -10.336 27.488 1.00 77.25 85 LYS A C 1
ATOM 705 O O . LYS A 1 85 ? -18.842 -10.547 28.687 1.00 77.25 85 LYS A O 1
ATOM 710 N N . ILE A 1 86 ? -18.440 -9.138 26.978 1.00 81.88 86 ILE A N 1
ATOM 711 C CA . ILE A 1 86 ? -18.372 -7.920 27.780 1.00 81.88 86 ILE A CA 1
ATOM 712 C C . ILE A 1 86 ? -19.804 -7.471 28.082 1.00 81.88 86 ILE A C 1
ATOM 714 O O . ILE A 1 86 ? -20.646 -7.410 27.183 1.00 81.88 86 ILE A O 1
ATOM 718 N N . SER A 1 87 ? -20.096 -7.155 29.345 1.00 79.94 87 SER A N 1
ATOM 719 C CA . SER A 1 87 ? -21.412 -6.649 29.736 1.00 79.94 87 SER A CA 1
ATOM 720 C C . SER A 1 87 ? -21.625 -5.208 29.261 1.00 79.94 87 SER A C 1
ATOM 722 O O . SER A 1 87 ? -20.679 -4.440 29.075 1.00 79.94 87 SER A O 1
ATOM 724 N N . ARG A 1 88 ? -22.891 -4.787 29.133 1.00 73.50 88 ARG A N 1
ATOM 725 C CA . ARG A 1 88 ? -23.254 -3.398 28.789 1.00 73.50 88 ARG A CA 1
ATOM 726 C C . ARG A 1 88 ? -22.663 -2.373 29.769 1.00 73.50 88 ARG A C 1
ATOM 728 O O . ARG A 1 88 ? -22.318 -1.272 29.351 1.00 73.50 88 ARG A O 1
ATOM 735 N N . LYS A 1 89 ? -22.519 -2.732 31.052 1.00 78.00 89 LYS A N 1
ATOM 736 C CA . LYS A 1 89 ? -21.876 -1.868 32.061 1.00 78.00 89 LYS A CA 1
ATOM 737 C C . LYS A 1 89 ? -20.385 -1.677 31.784 1.00 78.00 89 LYS A C 1
ATOM 739 O O . LYS A 1 89 ? -19.909 -0.547 31.795 1.00 78.00 89 LYS A O 1
ATOM 744 N N . ASP A 1 90 ? -19.677 -2.753 31.470 1.00 81.62 90 ASP A N 1
ATOM 745 C CA . ASP A 1 90 ? -18.233 -2.715 31.222 1.00 81.62 90 ASP A CA 1
ATOM 746 C C . ASP A 1 90 ? -17.914 -1.951 29.929 1.00 81.62 90 ASP A C 1
ATOM 748 O O . ASP A 1 90 ? -16.981 -1.152 29.879 1.00 81.62 90 ASP A O 1
ATOM 752 N N . LEU A 1 91 ? -18.761 -2.096 28.904 1.00 80.44 91 LEU A N 1
ATOM 753 C CA . LEU A 1 91 ? -18.695 -1.285 27.685 1.00 80.44 91 LEU A CA 1
ATOM 754 C C . LEU A 1 91 ? -18.834 0.219 27.963 1.00 80.44 91 LEU A C 1
ATOM 756 O O . LEU A 1 91 ? -18.179 1.026 27.302 1.00 80.44 91 LEU A O 1
ATOM 760 N N . ALA A 1 92 ? -19.668 0.622 28.925 1.00 79.69 92 ALA A N 1
ATOM 761 C CA . ALA A 1 92 ? -19.801 2.029 29.303 1.00 79.69 92 ALA A CA 1
ATOM 762 C C . ALA A 1 92 ? -18.511 2.568 29.943 1.00 79.69 92 ALA A C 1
ATOM 764 O O . ALA A 1 92 ? -18.096 3.687 29.637 1.00 79.69 92 ALA A O 1
ATOM 765 N N . ILE A 1 93 ? -17.840 1.749 30.759 1.00 83.50 93 ILE A N 1
ATOM 766 C CA . ILE A 1 93 ? -16.549 2.085 31.373 1.00 83.50 93 ILE A CA 1
ATOM 767 C C . ILE A 1 93 ? -15.477 2.253 30.290 1.00 83.50 93 ILE A C 1
ATOM 769 O O . ILE A 1 93 ? -14.800 3.280 30.250 1.00 83.50 93 ILE A O 1
ATOM 773 N N . ILE A 1 94 ? -15.378 1.298 29.360 1.00 81.50 94 ILE A N 1
ATOM 774 C CA . ILE A 1 94 ? -14.438 1.353 28.228 1.00 81.50 94 ILE A CA 1
ATOM 775 C C . ILE A 1 94 ? -14.654 2.632 27.408 1.00 81.50 94 ILE A C 1
ATOM 777 O O . ILE A 1 94 ? -13.703 3.352 27.107 1.00 81.50 94 ILE A O 1
ATOM 781 N N . ASN A 1 95 ? -15.910 2.964 27.099 1.00 79.25 95 ASN A N 1
ATOM 782 C CA . ASN A 1 95 ? -16.244 4.187 26.369 1.00 79.25 95 ASN A CA 1
ATOM 783 C C . ASN A 1 95 ? -15.861 5.464 27.129 1.00 79.25 95 ASN A C 1
ATOM 785 O O . ASN A 1 95 ? -15.406 6.427 26.510 1.00 79.25 95 ASN A O 1
ATOM 789 N N . SER A 1 96 ? -16.025 5.483 28.455 1.00 81.94 96 SER A N 1
ATOM 790 C CA . SER A 1 96 ? -15.622 6.618 29.291 1.00 81.94 96 SER A CA 1
ATOM 791 C C . SER A 1 96 ? -14.105 6.828 29.266 1.00 81.94 96 SER A C 1
ATOM 793 O O . SER A 1 96 ? -13.647 7.962 29.134 1.00 81.94 96 SER A O 1
ATOM 795 N N . ILE A 1 97 ? -13.324 5.745 29.327 1.00 84.44 97 ILE A N 1
ATOM 796 C CA . ILE A 1 97 ? -11.854 5.791 29.270 1.00 84.44 97 ILE A CA 1
ATOM 797 C C . ILE A 1 97 ? -11.384 6.307 27.906 1.00 84.44 97 ILE A C 1
ATOM 799 O O . ILE A 1 97 ? -10.556 7.212 27.838 1.00 84.44 97 ILE A O 1
ATOM 803 N N . LEU A 1 98 ? -11.946 5.778 26.815 1.00 80.25 98 LEU A N 1
ATOM 804 C CA . LEU A 1 98 ? -11.583 6.180 25.453 1.00 80.25 98 LEU A CA 1
ATOM 805 C C . LEU A 1 98 ? -11.897 7.654 25.163 1.00 80.25 98 LEU A C 1
ATOM 807 O O . LEU A 1 98 ? -11.159 8.304 24.429 1.00 80.25 98 LEU A O 1
ATOM 811 N N . ARG A 1 99 ? -12.987 8.191 25.727 1.00 74.94 99 ARG A N 1
ATOM 812 C CA . ARG A 1 99 ? -13.360 9.605 25.563 1.00 74.94 99 ARG A CA 1
ATOM 813 C C . ARG A 1 99 ? -12.533 10.552 26.421 1.00 74.94 99 ARG A C 1
ATOM 815 O O . ARG A 1 99 ? -12.316 11.678 25.998 1.00 74.94 99 ARG A O 1
ATOM 822 N N . SER A 1 100 ? -12.088 10.109 27.594 1.00 72.69 100 SER A N 1
ATOM 823 C CA . SER A 1 100 ? -11.252 10.923 28.481 1.00 72.69 100 SER A CA 1
ATOM 824 C C . SER A 1 100 ? -9.817 11.095 27.972 1.00 72.69 100 SER A C 1
ATOM 826 O O . SER A 1 100 ? -9.110 11.964 28.467 1.00 72.69 100 SER A O 1
ATOM 828 N N . ASN A 1 101 ? -9.375 10.255 27.034 1.00 62.34 101 ASN A N 1
ATOM 829 C CA . ASN A 1 101 ? -8.005 10.221 26.517 1.00 62.34 101 ASN A CA 1
ATOM 830 C C . ASN A 1 101 ? -7.879 10.892 25.133 1.00 62.34 101 ASN A C 1
ATOM 832 O O . ASN A 1 101 ? -7.007 10.536 24.340 1.00 62.34 101 ASN A O 1
ATOM 836 N N . LYS A 1 102 ? -8.807 11.800 24.814 1.00 50.66 102 LYS A N 1
ATOM 837 C CA . LYS A 1 102 ? -8.909 12.502 23.533 1.00 50.66 102 LYS A CA 1
ATOM 838 C C . LYS A 1 102 ? -8.782 14.006 23.720 1.00 50.66 102 LYS A C 1
ATOM 840 O O . LYS A 1 102 ? -9.304 14.504 24.739 1.00 50.66 102 LYS A O 1
#

Organism: NCBI:txid1423750

Sequence (102 aa):
MIVDRIKELAKKNHITIYQLESELNLGHNTIYQWNKRQPSISRVEKIADYFNVSVDYLLGRASEKKLQVELKQNDNVIFTYEGKKISRKDLAIINSILRSNK